Protein AF-A0A349DAP4-F1 (afdb_monomer_lite)

Sequence (67 aa):
RMLKLACIALHQRYGFGRERLFAFIEEMSELSTGRTDDPVYWQHIDKLLIDTLKMEWDTENYEEMGE

Secondary structure (DSSP, 8-state):
-HHHHHHHHHHHHH---HHHHHHHHHHHHHHHSS-TT-HHHHHHHHIIIIIIT----PPP-TTGGG-

Structure (mmCIF, N/CA/C/O backbone):
data_AF-A0A349DAP4-F1
#
_entry.id   AF-A0A349DAP4-F1
#
loop_
_atom_site.group_PDB
_atom_site.id
_atom_site.type_symbol
_atom_site.label_atom_id
_atom_site.label_alt_id
_atom_site.label_comp_id
_atom_site.label_asym_id
_atom_site.label_entity_id
_atom_site.label_seq_id
_atom_site.pdbx_PDB_ins_code
_atom_site.Cartn_x
_atom_site.Cartn_y
_atom_site.Cartn_z
_atom_site.occupancy
_atom_site.B_iso_or_equiv
_atom_site.auth_seq_id
_atom_site.auth_comp_id
_atom_site.auth_asym_id
_atom_site.auth_atom_id
_atom_site.pdbx_PDB_model_num
ATOM 1 N N . ARG A 1 1 ? -11.929 6.208 -6.695 1.00 80.25 1 ARG A N 1
ATOM 2 C CA . ARG A 1 1 ? -12.993 5.419 -6.012 1.00 80.25 1 ARG A CA 1
ATOM 3 C C . ARG A 1 1 ? -12.395 4.269 -5.198 1.00 80.25 1 ARG A C 1
ATOM 5 O O . ARG A 1 1 ? -12.728 4.192 -4.025 1.00 80.25 1 ARG A O 1
ATOM 12 N N . MET A 1 2 ? -11.466 3.479 -5.754 1.00 89.31 2 MET A N 1
ATOM 13 C CA . MET A 1 2 ? -10.777 2.398 -5.024 1.00 89.31 2 MET A CA 1
ATOM 14 C C . MET A 1 2 ? -10.086 2.846 -3.731 1.00 89.31 2 MET A C 1
ATOM 16 O O . MET A 1 2 ? -10.298 2.215 -2.705 1.00 89.31 2 MET A O 1
ATOM 20 N N . LEU A 1 3 ? -9.394 3.993 -3.724 1.00 90.62 3 LEU A N 1
ATOM 21 C CA . LEU A 1 3 ? -8.753 4.509 -2.504 1.00 90.62 3 LEU A CA 1
ATOM 22 C C . LEU A 1 3 ? -9.733 4.673 -1.325 1.00 90.62 3 LEU A C 1
ATOM 24 O O . LEU A 1 3 ? -9.420 4.316 -0.196 1.00 90.62 3 LEU A O 1
ATOM 28 N N . LYS A 1 4 ? -10.964 5.139 -1.583 1.00 92.69 4 LYS A N 1
ATOM 29 C CA . LYS A 1 4 ? -11.995 5.264 -0.537 1.00 92.69 4 LYS A CA 1
ATOM 30 C C . LYS A 1 4 ? -12.435 3.896 -0.006 1.00 92.69 4 LYS A C 1
ATOM 32 O O . LYS A 1 4 ? -12.656 3.760 1.192 1.00 92.69 4 LYS A O 1
ATOM 37 N N . LEU A 1 5 ? -12.554 2.898 -0.886 1.00 96.25 5 LEU A N 1
ATOM 38 C CA . LEU A 1 5 ? -12.905 1.527 -0.504 1.00 96.25 5 LEU A CA 1
ATOM 39 C C . LEU A 1 5 ? -11.784 0.874 0.313 1.00 96.25 5 LEU A C 1
ATOM 41 O O . LEU A 1 5 ? -12.077 0.258 1.333 1.00 96.25 5 LEU A O 1
ATOM 45 N N . ALA A 1 6 ? -10.521 1.084 -0.068 1.00 94.31 6 ALA A N 1
ATOM 46 C CA . ALA A 1 6 ? -9.363 0.639 0.703 1.00 94.31 6 ALA A CA 1
ATOM 47 C C . ALA A 1 6 ? -9.369 1.245 2.114 1.00 94.31 6 ALA A C 1
ATOM 49 O O . ALA A 1 6 ? -9.258 0.508 3.089 1.00 94.31 6 ALA A O 1
ATOM 50 N N . CYS A 1 7 ? -9.612 2.555 2.253 1.00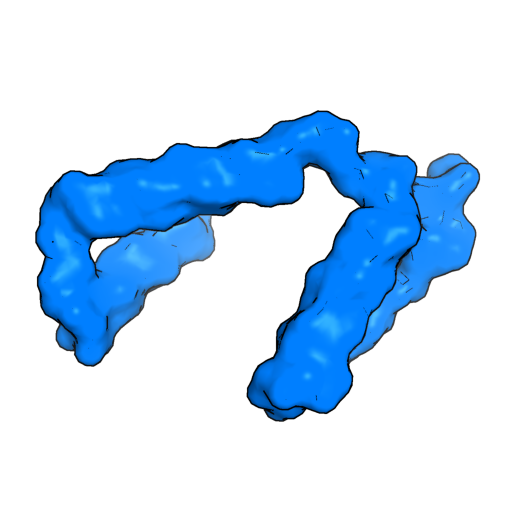 95.38 7 CYS A N 1
ATOM 51 C CA . CYS A 1 7 ? -9.706 3.192 3.570 1.00 95.38 7 CYS A CA 1
ATOM 52 C C . CYS A 1 7 ? -10.837 2.613 4.435 1.00 95.38 7 CYS A C 1
ATOM 54 O O . CYS A 1 7 ? -10.640 2.391 5.629 1.00 95.38 7 CYS A O 1
ATOM 56 N N . ILE A 1 8 ? -12.012 2.342 3.852 1.00 96.31 8 ILE A N 1
ATOM 57 C CA . ILE A 1 8 ? -13.127 1.711 4.577 1.00 96.31 8 ILE A CA 1
ATOM 58 C C . ILE A 1 8 ? -12.755 0.288 5.008 1.00 96.31 8 ILE A C 1
ATOM 60 O O . ILE A 1 8 ? -12.973 -0.069 6.165 1.00 96.31 8 ILE A O 1
ATOM 64 N N . ALA A 1 9 ? -12.156 -0.504 4.116 1.00 96.88 9 ALA A N 1
ATOM 65 C CA . ALA A 1 9 ? -11.717 -1.860 4.426 1.00 96.88 9 ALA A CA 1
ATOM 66 C C . ALA A 1 9 ? -10.654 -1.873 5.537 1.00 96.88 9 ALA A C 1
ATOM 68 O O . ALA A 1 9 ? -10.754 -2.664 6.475 1.00 96.88 9 ALA A O 1
ATOM 69 N N . LEU A 1 10 ? -9.682 -0.955 5.485 1.00 96.31 10 LEU A N 1
ATOM 70 C CA . LEU A 1 10 ? -8.645 -0.804 6.507 1.00 96.31 10 LEU A 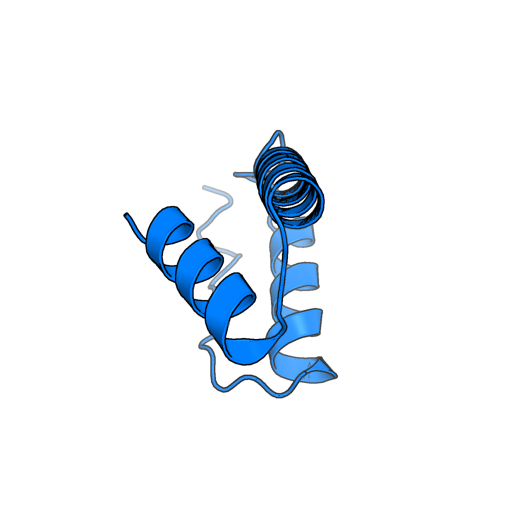CA 1
ATOM 71 C C . LEU A 1 10 ? -9.229 -0.393 7.864 1.00 96.31 10 LEU A C 1
ATOM 73 O O . LEU A 1 10 ? -8.840 -0.929 8.905 1.00 96.31 10 LEU A O 1
ATOM 77 N N . HIS A 1 11 ? -10.200 0.521 7.861 1.00 97.19 11 HIS A N 1
ATOM 78 C CA . HIS A 1 11 ? -10.901 0.926 9.073 1.00 97.19 11 HIS A CA 1
ATOM 79 C C . HIS A 1 11 ? -11.686 -0.237 9.692 1.00 97.19 11 HIS A C 1
ATOM 81 O O . HIS A 1 11 ? -11.520 -0.524 10.874 1.00 97.19 11 HIS A O 1
ATOM 87 N N . GLN A 1 12 ? -12.504 -0.935 8.901 1.00 97.06 12 GLN A N 1
ATOM 88 C CA . GLN A 1 12 ? -13.389 -1.988 9.406 1.00 97.06 12 GLN A CA 1
ATOM 89 C C . GLN A 1 12 ? -12.637 -3.253 9.826 1.00 97.06 12 GLN A C 1
ATOM 91 O O . GLN A 1 12 ? -12.990 -3.868 10.828 1.00 97.06 12 GLN A O 1
ATOM 96 N N . ARG A 1 13 ? -11.607 -3.651 9.072 1.00 96.62 13 ARG A N 1
ATOM 97 C CA . ARG A 1 13 ? -10.909 -4.924 9.291 1.00 96.62 13 ARG A CA 1
ATOM 98 C C . ARG A 1 13 ? -9.754 -4.814 10.285 1.00 96.62 13 ARG A C 1
ATOM 100 O O . ARG A 1 13 ? -9.484 -5.779 10.992 1.00 96.62 13 ARG A O 1
ATOM 107 N N . TYR A 1 14 ? -9.095 -3.656 10.351 1.00 95.00 14 TYR A N 1
ATOM 108 C CA . TYR A 1 14 ? -7.887 -3.457 11.164 1.00 95.00 14 TYR A CA 1
ATOM 109 C C . TYR A 1 14 ? -7.992 -2.285 12.153 1.00 95.00 14 TYR A C 1
ATOM 111 O O . TYR A 1 14 ? -7.035 -1.994 12.869 1.00 95.00 14 TYR A O 1
ATOM 119 N N . GLY A 1 15 ? -9.132 -1.587 12.215 1.00 95.56 15 GLY A N 1
ATOM 120 C CA . GLY A 1 15 ? -9.355 -0.502 13.177 1.00 95.56 15 GLY A CA 1
ATOM 121 C C . GLY A 1 15 ? -8.533 0.756 12.889 1.00 95.56 15 GLY A C 1
ATOM 122 O O . GLY A 1 15 ? -8.167 1.497 13.809 1.00 95.56 15 GLY A O 1
ATOM 123 N N . PHE A 1 16 ? -8.168 1.007 11.630 1.00 97.12 16 PHE A N 1
ATOM 124 C CA . PHE A 1 16 ? -7.383 2.190 11.275 1.00 97.12 16 PHE A CA 1
ATOM 125 C C . PHE A 1 16 ? -8.184 3.469 11.562 1.00 97.12 16 PHE A C 1
ATOM 127 O O . PHE A 1 16 ? -9.266 3.671 11.020 1.00 97.12 16 PHE A O 1
ATOM 134 N N . GLY A 1 17 ? -7.660 4.332 12.437 1.00 95.44 17 GLY A N 1
ATOM 135 C CA . GLY A 1 17 ? -8.212 5.661 12.704 1.00 95.44 17 GLY A CA 1
ATOM 136 C C . GLY A 1 17 ? -7.744 6.696 11.679 1.00 95.44 17 GLY A C 1
ATOM 137 O O . GLY A 1 17 ? -6.922 6.398 10.813 1.00 95.44 17 GLY A O 1
ATOM 138 N N . ARG A 1 18 ? -8.236 7.933 11.811 1.00 96.50 18 ARG A N 1
ATOM 139 C CA . ARG A 1 18 ? -7.980 9.039 10.871 1.00 96.50 18 ARG A CA 1
ATOM 140 C C . ARG A 1 18 ? -6.500 9.206 10.513 1.00 96.50 18 ARG A C 1
ATOM 142 O O . ARG A 1 18 ? -6.176 9.249 9.337 1.00 96.50 18 ARG A O 1
ATOM 149 N N . GLU A 1 19 ? -5.618 9.283 11.505 1.00 97.12 19 GLU A N 1
ATOM 150 C CA . GLU A 1 19 ? -4.185 9.540 11.287 1.00 97.12 19 GLU A CA 1
ATOM 151 C C . GLU A 1 19 ? -3.503 8.408 10.517 1.00 97.12 19 GLU A C 1
ATOM 153 O O . GLU A 1 19 ? -2.795 8.667 9.552 1.00 97.12 19 GLU A O 1
ATOM 158 N N . ARG A 1 20 ? -3.802 7.149 10.865 1.00 96.25 20 ARG A N 1
ATOM 159 C CA . ARG A 1 20 ? -3.274 5.979 10.145 1.00 96.25 20 ARG A CA 1
ATOM 160 C C . ARG A 1 20 ? -3.767 5.916 8.701 1.00 96.25 20 ARG A C 1
ATOM 162 O O . ARG A 1 20 ? -3.020 5.511 7.821 1.00 96.25 20 ARG A O 1
ATOM 169 N N . LEU A 1 21 ? -5.011 6.329 8.450 1.00 96.69 21 LEU A N 1
ATOM 170 C CA . LEU A 1 21 ? -5.545 6.423 7.091 1.00 96.69 21 LEU A CA 1
ATOM 171 C C . LEU A 1 21 ? -4.897 7.563 6.295 1.00 96.69 21 LEU A C 1
ATOM 173 O O . LEU A 1 21 ? -4.652 7.388 5.109 1.00 96.69 21 LEU A O 1
ATOM 177 N N . PHE A 1 22 ? -4.603 8.703 6.926 1.00 96.12 22 PH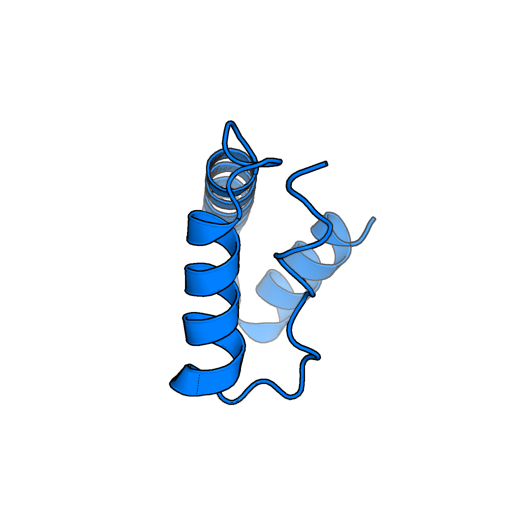E A N 1
ATOM 178 C CA . PHE A 1 22 ? -3.863 9.787 6.273 1.00 96.12 22 PHE A CA 1
ATOM 179 C C . PHE A 1 22 ? -2.443 9.359 5.908 1.00 96.12 22 PHE A C 1
ATOM 181 O O . PHE A 1 22 ? -2.064 9.532 4.757 1.00 96.12 22 PHE A O 1
ATOM 188 N N . ALA A 1 23 ? -1.719 8.728 6.835 1.00 95.88 23 ALA A N 1
ATOM 189 C CA . ALA A 1 23 ? -0.387 8.189 6.565 1.00 95.88 23 ALA A CA 1
ATOM 190 C C . ALA A 1 23 ? -0.408 7.158 5.422 1.00 95.88 23 ALA A C 1
ATOM 192 O O . ALA A 1 23 ? 0.421 7.211 4.526 1.00 95.88 23 ALA A O 1
ATOM 193 N N . PHE A 1 24 ? -1.410 6.270 5.389 1.00 94.44 24 PHE A N 1
ATOM 194 C CA . PHE A 1 24 ? -1.597 5.338 4.271 1.00 94.44 24 PHE A CA 1
ATOM 195 C C . PHE A 1 24 ? -1.806 6.054 2.925 1.00 94.44 24 PHE A C 1
ATOM 197 O O . PHE A 1 24 ? -1.281 5.616 1.906 1.00 94.44 24 PHE A O 1
ATOM 204 N N . ILE A 1 25 ? -2.580 7.143 2.897 1.00 93.75 25 ILE A N 1
ATOM 205 C CA . ILE A 1 25 ? -2.820 7.917 1.669 1.00 93.75 25 ILE A CA 1
ATOM 206 C C . ILE A 1 25 ? -1.551 8.655 1.221 1.00 93.75 25 ILE A C 1
ATOM 208 O O . ILE A 1 25 ? -1.300 8.744 0.020 1.00 93.75 25 ILE A O 1
ATOM 212 N N . GLU A 1 26 ? -0.779 9.187 2.166 1.00 93.25 26 GLU A N 1
ATOM 213 C CA . GLU A 1 26 ? 0.497 9.855 1.899 1.00 93.25 26 GLU A CA 1
ATOM 214 C C . GLU A 1 26 ? 1.508 8.869 1.304 1.00 93.25 26 GLU A C 1
ATOM 216 O O . GLU A 1 26 ? 1.979 9.100 0.196 1.00 93.25 26 GLU A O 1
ATOM 221 N N . GLU A 1 27 ? 1.696 7.705 1.931 1.00 91.31 27 GLU A N 1
ATOM 222 C CA . GLU A 1 27 ? 2.555 6.625 1.421 1.00 91.31 27 GLU A CA 1
ATOM 223 C C . GLU A 1 27 ? 2.125 6.167 0.017 1.00 91.31 27 GLU A C 1
ATOM 225 O O . GLU A 1 27 ? 2.940 6.062 -0.893 1.00 91.31 27 GLU A O 1
ATOM 230 N N . MET A 1 28 ? 0.823 5.947 -0.204 1.00 90.06 28 MET A N 1
ATOM 231 C CA . MET A 1 28 ? 0.299 5.604 -1.534 1.00 90.06 28 MET A CA 1
ATOM 232 C C . MET A 1 28 ? 0.607 6.689 -2.570 1.00 90.06 28 MET A C 1
ATOM 234 O O . MET A 1 28 ? 0.855 6.377 -3.735 1.00 90.06 28 MET A O 1
ATOM 238 N N . SER A 1 29 ? 0.574 7.959 -2.159 1.00 87.56 29 SER A N 1
ATOM 239 C CA . SER A 1 29 ? 0.931 9.074 -3.030 1.00 87.56 29 SER A CA 1
ATOM 240 C C . SER A 1 29 ? 2.422 9.028 -3.349 1.00 87.56 29 SER A C 1
ATOM 242 O O . SER A 1 29 ? 2.772 9.082 -4.523 1.00 87.56 29 SER A O 1
ATOM 244 N N . GLU A 1 30 ? 3.293 8.827 -2.361 1.00 86.62 30 GLU A N 1
ATOM 245 C CA . GLU A 1 30 ? 4.741 8.694 -2.562 1.00 86.62 30 GLU A CA 1
ATOM 246 C C . GLU A 1 30 ? 5.104 7.521 -3.479 1.00 86.62 30 GLU A C 1
ATOM 248 O O . GLU A 1 30 ? 5.837 7.719 -4.445 1.00 86.62 30 GLU A O 1
ATOM 253 N N . LEU A 1 31 ? 4.520 6.338 -3.259 1.00 83.88 31 LEU A N 1
ATOM 254 C CA . LEU A 1 31 ? 4.712 5.164 -4.121 1.00 83.88 31 LEU A CA 1
ATOM 255 C C . LEU A 1 31 ? 4.276 5.431 -5.569 1.00 83.88 31 LEU A C 1
ATOM 257 O O . LEU A 1 31 ? 4.885 4.922 -6.506 1.00 83.88 31 LEU A O 1
ATOM 261 N N . SER A 1 32 ? 3.242 6.255 -5.765 1.00 78.44 32 SER A N 1
ATOM 262 C CA . SER A 1 32 ? 2.772 6.638 -7.102 1.00 78.44 32 SER A CA 1
ATOM 263 C C . SER A 1 32 ? 3.578 7.770 -7.752 1.00 78.44 32 SER A C 1
ATOM 265 O O . SER A 1 32 ? 3.486 7.969 -8.964 1.00 78.44 32 SER A O 1
ATOM 267 N N . THR A 1 33 ? 4.354 8.537 -6.980 1.00 70.56 33 THR A N 1
ATOM 268 C CA . THR A 1 33 ? 4.997 9.758 -7.476 1.00 70.56 33 THR A CA 1
ATOM 269 C C . THR A 1 33 ? 6.400 9.454 -8.005 1.00 70.56 33 THR A C 1
ATOM 271 O O . THR A 1 33 ? 7.298 9.080 -7.259 1.00 70.56 33 THR A O 1
ATOM 274 N N . GLY A 1 34 ? 6.616 9.680 -9.305 1.00 59.97 34 GLY A N 1
ATOM 275 C CA . GLY A 1 34 ? 7.957 9.750 -9.904 1.00 59.97 34 GLY A CA 1
ATOM 276 C C . GLY A 1 34 ? 8.514 8.458 -10.509 1.00 59.97 34 GLY A C 1
ATOM 277 O O . GLY A 1 34 ? 9.689 8.444 -10.866 1.00 59.97 34 GLY A O 1
ATOM 278 N N . ARG A 1 35 ? 7.711 7.392 -10.632 1.00 61.81 35 ARG A N 1
ATOM 279 C CA . ARG A 1 35 ? 8.147 6.088 -11.180 1.00 61.81 35 ARG A CA 1
ATOM 280 C C . ARG A 1 35 ? 7.115 5.403 -12.077 1.00 61.81 35 ARG A C 1
ATOM 282 O O . ARG A 1 35 ? 7.178 4.195 -12.273 1.00 61.81 35 ARG A O 1
ATOM 289 N N . THR A 1 36 ? 6.164 6.163 -12.621 1.00 61.47 36 THR A N 1
ATOM 290 C CA . THR A 1 36 ? 5.153 5.635 -13.554 1.00 61.47 36 THR A CA 1
ATOM 291 C C . THR A 1 36 ? 5.787 4.876 -14.718 1.00 61.47 36 THR A C 1
ATOM 293 O O . THR A 1 36 ? 5.260 3.835 -15.090 1.00 61.47 36 THR A O 1
ATOM 296 N N . ASP A 1 37 ? 6.959 5.325 -15.173 1.00 64.75 37 ASP A N 1
ATOM 297 C CA . ASP A 1 37 ? 7.670 4.773 -16.329 1.00 64.75 37 ASP A CA 1
ATOM 298 C C . ASP A 1 37 ? 8.993 4.085 -15.930 1.00 64.75 37 ASP A C 1
ATOM 300 O O . ASP A 1 37 ? 9.944 4.088 -16.704 1.00 64.75 37 ASP A O 1
ATOM 304 N N . ASP A 1 38 ? 9.110 3.558 -14.700 1.00 80.00 38 ASP A N 1
ATOM 305 C CA . ASP A 1 38 ? 10.271 2.758 -14.270 1.00 80.00 38 ASP A CA 1
ATOM 306 C C . ASP A 1 38 ? 9.900 1.261 -14.237 1.00 80.00 38 ASP A C 1
ATOM 308 O O . ASP A 1 38 ? 9.346 0.781 -13.240 1.00 80.00 38 ASP A O 1
ATOM 312 N N . PRO A 1 39 ? 10.217 0.490 -15.297 1.00 77.44 39 PRO A N 1
ATOM 313 C CA . PRO A 1 39 ? 9.897 -0.934 -15.366 1.00 77.44 39 PRO A CA 1
ATOM 314 C C . PRO A 1 39 ? 10.557 -1.750 -14.247 1.00 77.44 39 PRO A C 1
ATOM 316 O O . PRO A 1 39 ? 9.988 -2.729 -13.768 1.00 77.44 39 PRO A O 1
ATOM 319 N N . VAL A 1 40 ? 11.747 -1.346 -13.785 1.00 82.06 40 VAL A N 1
ATOM 320 C CA . VAL A 1 40 ? 12.475 -2.048 -12.716 1.00 82.06 40 VAL A CA 1
ATOM 321 C C . VAL A 1 40 ? 11.780 -1.845 -11.372 1.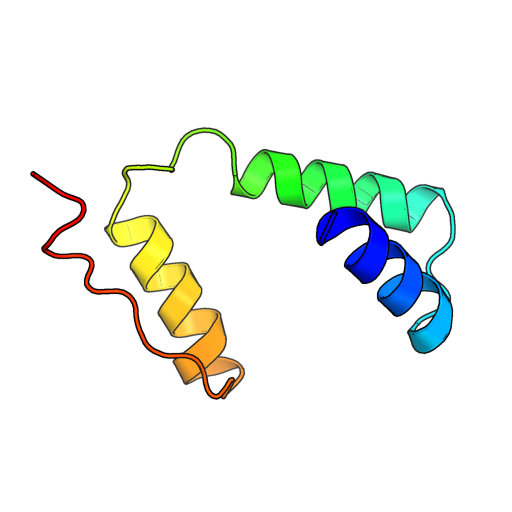00 82.06 40 VAL A C 1
ATOM 323 O O . VAL A 1 40 ? 11.781 -2.741 -10.523 1.00 82.06 40 VAL A O 1
ATOM 326 N N . TYR A 1 41 ? 11.176 -0.677 -11.155 1.00 82.50 41 TYR A N 1
ATOM 327 C CA . TYR A 1 41 ? 10.384 -0.417 -9.958 1.00 82.50 41 TYR A CA 1
ATOM 328 C C . TYR A 1 41 ? 9.151 -1.320 -9.891 1.00 82.50 41 TYR A C 1
ATOM 330 O O . TYR A 1 41 ? 8.932 -1.976 -8.869 1.00 82.50 41 TYR A O 1
ATOM 338 N N . TRP A 1 42 ? 8.392 -1.413 -10.982 1.00 82.94 42 TRP A N 1
ATOM 339 C CA . TRP A 1 42 ? 7.194 -2.246 -11.012 1.00 82.94 42 TRP A CA 1
ATOM 340 C C . TRP A 1 42 ? 7.516 -3.741 -10.923 1.00 82.94 42 TRP A C 1
ATOM 342 O O . TRP A 1 42 ? 6.889 -4.434 -10.127 1.00 82.94 42 TRP A O 1
ATOM 352 N N . GLN A 1 43 ? 8.590 -4.214 -11.568 1.00 85.50 43 GLN A N 1
ATOM 353 C CA . GLN A 1 43 ? 9.090 -5.585 -11.377 1.00 85.50 43 GLN A CA 1
ATOM 354 C C . GLN A 1 43 ? 9.351 -5.927 -9.903 1.00 85.50 43 GLN A C 1
ATOM 356 O O . GLN A 1 43 ? 9.078 -7.044 -9.457 1.00 85.50 43 GLN A O 1
ATOM 361 N N . HIS A 1 44 ? 9.885 -4.984 -9.121 1.00 87.00 44 HIS A N 1
ATOM 362 C CA . HIS A 1 44 ? 10.080 -5.199 -7.687 1.00 87.00 44 HIS A CA 1
ATOM 363 C C . HIS A 1 44 ? 8.758 -5.256 -6.917 1.00 87.00 44 HIS A C 1
ATOM 365 O O . HIS A 1 44 ? 8.649 -6.047 -5.975 1.00 87.00 44 HIS A O 1
ATOM 371 N N . ILE A 1 45 ? 7.774 -4.442 -7.303 1.00 86.56 45 ILE A N 1
ATOM 372 C CA . ILE A 1 45 ? 6.428 -4.470 -6.726 1.00 86.56 45 ILE A CA 1
ATOM 373 C C . ILE A 1 45 ? 5.763 -5.823 -7.003 1.00 86.56 45 ILE A C 1
ATOM 375 O O . ILE A 1 45 ? 5.344 -6.484 -6.051 1.00 86.56 45 ILE A O 1
ATOM 379 N N . ASP A 1 46 ? 5.765 -6.299 -8.247 1.00 86.25 46 ASP A N 1
ATOM 380 C CA . ASP A 1 46 ? 5.182 -7.596 -8.605 1.00 86.25 46 ASP A CA 1
ATOM 381 C C . ASP A 1 46 ? 5.890 -8.755 -7.914 1.00 86.25 46 ASP A C 1
ATOM 383 O O . ASP A 1 46 ? 5.244 -9.626 -7.334 1.00 86.25 46 ASP A O 1
ATOM 387 N N . LYS A 1 47 ? 7.223 -8.737 -7.852 1.00 88.31 47 LYS A N 1
ATOM 388 C CA . LYS A 1 47 ? 7.981 -9.736 -7.091 1.00 88.31 47 LYS A CA 1
ATOM 389 C C . LYS A 1 47 ? 7.596 -9.751 -5.606 1.00 88.31 47 LYS A C 1
ATOM 391 O O . LYS A 1 47 ? 7.512 -10.810 -4.980 1.00 88.31 47 LYS A O 1
ATOM 396 N N . LEU A 1 48 ? 7.366 -8.591 -4.995 1.00 89.12 48 LEU A N 1
ATOM 397 C CA . LEU A 1 48 ? 6.913 -8.544 -3.607 1.00 89.12 48 LEU A CA 1
ATOM 398 C C . LEU A 1 48 ? 5.500 -9.131 -3.475 1.00 89.12 48 LEU A C 1
ATOM 400 O O . LEU A 1 48 ? 5.261 -9.989 -2.627 1.00 89.12 48 LEU A O 1
ATOM 404 N N . LEU A 1 49 ? 4.565 -8.695 -4.309 1.00 88.75 49 LEU A N 1
ATOM 405 C CA . LEU A 1 49 ? 3.152 -9.055 -4.195 1.00 88.75 49 LEU A CA 1
ATOM 406 C C . LEU A 1 49 ? 2.886 -10.515 -4.591 1.00 88.75 49 LEU A C 1
ATOM 408 O O . LEU A 1 49 ? 2.235 -11.257 -3.855 1.00 88.75 49 LEU A O 1
ATOM 412 N N . ILE A 1 50 ? 3.437 -10.950 -5.718 1.00 89.50 50 ILE A N 1
ATOM 413 C CA . ILE A 1 50 ? 3.197 -12.264 -6.314 1.00 89.50 50 ILE A CA 1
ATOM 414 C C . ILE A 1 50 ? 4.164 -13.287 -5.721 1.00 89.50 50 ILE A C 1
ATOM 416 O O . ILE A 1 50 ? 3.732 -14.282 -5.138 1.00 89.50 50 ILE A O 1
ATOM 420 N N . ASP A 1 51 ? 5.479 -13.049 -5.773 1.00 87.06 51 ASP A N 1
ATOM 421 C CA . ASP A 1 51 ? 6.429 -14.075 -5.323 1.00 87.06 51 ASP A CA 1
ATOM 422 C C . ASP A 1 51 ? 6.518 -14.170 -3.803 1.00 87.06 51 ASP A C 1
ATOM 424 O O . ASP A 1 51 ? 6.641 -15.279 -3.272 1.00 87.06 51 ASP A O 1
ATOM 428 N N . THR A 1 52 ? 6.471 -13.042 -3.092 1.00 88.81 52 THR A N 1
ATOM 429 C CA . THR A 1 52 ? 6.672 -13.037 -1.633 1.00 88.81 52 THR A CA 1
ATOM 430 C C . THR A 1 52 ? 5.357 -13.186 -0.880 1.00 88.81 52 THR A C 1
ATOM 432 O O . THR A 1 52 ? 5.242 -14.056 -0.018 1.00 88.81 52 THR A O 1
A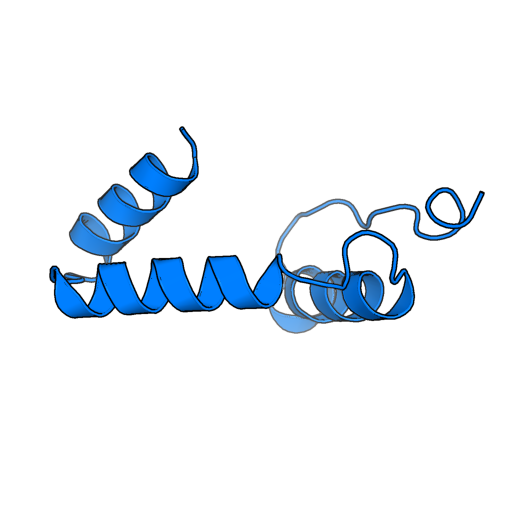TOM 435 N N . LEU A 1 53 ? 4.356 -12.367 -1.210 1.00 91.38 53 LEU A N 1
ATOM 436 C CA . LEU A 1 53 ? 3.055 -12.390 -0.538 1.00 91.38 53 LEU A CA 1
ATOM 437 C C . LEU A 1 53 ? 2.080 -13.412 -1.142 1.00 91.38 53 LEU A C 1
ATOM 439 O O . LEU A 1 53 ? 1.016 -13.630 -0.563 1.00 91.38 53 LEU A O 1
ATOM 443 N N . LYS A 1 54 ? 2.462 -14.078 -2.244 1.00 88.75 54 LYS A N 1
ATOM 444 C CA . LYS A 1 54 ? 1.676 -15.131 -2.911 1.00 88.75 54 LYS A CA 1
ATOM 445 C C . LYS A 1 54 ? 0.279 -14.664 -3.313 1.00 88.75 54 LYS A C 1
ATOM 447 O O . LYS A 1 54 ? -0.682 -15.424 -3.222 1.00 88.75 54 LYS A O 1
ATOM 452 N N . MET A 1 55 ? 0.167 -13.408 -3.737 1.00 88.19 55 MET A N 1
ATOM 453 C CA . MET A 1 55 ? -1.073 -12.881 -4.293 1.00 88.19 55 MET A CA 1
ATOM 454 C C . MET A 1 55 ? -1.284 -13.441 -5.703 1.00 88.19 55 MET A C 1
ATOM 456 O O . MET A 1 55 ? -0.356 -13.462 -6.506 1.00 88.19 55 MET A O 1
ATOM 460 N N . GLU A 1 56 ? -2.501 -13.899 -6.000 1.00 82.31 56 GLU A N 1
ATOM 461 C CA . GLU A 1 56 ? -2.889 -14.419 -7.320 1.00 82.31 56 GLU A CA 1
ATOM 462 C C . GLU A 1 56 ? -3.164 -13.260 -8.293 1.00 82.31 56 GLU A C 1
ATOM 464 O O . GLU A 1 56 ? -4.300 -13.028 -8.708 1.00 82.31 56 GLU A O 1
ATOM 469 N N . TRP A 1 57 ? -2.130 -12.472 -8.578 1.00 82.00 57 TRP A N 1
ATOM 470 C CA . TRP A 1 57 ? -2.153 -11.381 -9.550 1.00 82.00 57 TRP A CA 1
ATOM 471 C C . TRP A 1 57 ? -1.344 -11.760 -10.787 1.00 82.00 57 TRP A C 1
ATOM 473 O O . TRP A 1 57 ? -0.368 -12.505 -10.689 1.00 82.00 57 TRP A O 1
ATOM 483 N N . ASP A 1 58 ? -1.775 -11.263 -11.944 1.00 73.00 58 ASP A N 1
ATOM 484 C CA . ASP A 1 58 ? -1.034 -11.425 -13.189 1.00 73.00 58 ASP A CA 1
ATOM 485 C C . ASP A 1 58 ? 0.155 -10.462 -13.178 1.00 73.00 58 ASP A C 1
ATOM 487 O O . ASP A 1 58 ? -0.014 -9.283 -12.868 1.00 73.00 58 ASP A O 1
ATOM 491 N N . THR A 1 59 ? 1.347 -10.963 -13.508 1.00 69.94 59 THR A N 1
ATOM 492 C CA . THR A 1 59 ? 2.527 -10.109 -13.670 1.00 69.94 59 THR A CA 1
ATOM 493 C C . THR A 1 59 ? 2.332 -9.169 -14.852 1.00 69.94 59 THR A C 1
ATOM 495 O O . THR A 1 59 ? 1.970 -9.633 -15.939 1.00 69.94 59 THR A O 1
ATOM 498 N N . GLU A 1 60 ? 2.616 -7.881 -14.681 1.00 67.62 60 GLU A N 1
ATOM 499 C CA . GLU A 1 60 ? 2.557 -6.930 -15.793 1.00 67.62 60 GLU A CA 1
ATOM 500 C C . GLU A 1 60 ? 3.686 -7.187 -16.811 1.00 67.62 60 GLU A C 1
ATOM 502 O O . GLU A 1 60 ? 4.796 -7.606 -16.467 1.00 67.62 60 GLU A O 1
ATOM 507 N N . ASN A 1 61 ? 3.408 -6.949 -18.100 1.00 66.50 61 ASN A N 1
ATOM 508 C CA . ASN A 1 61 ? 4.420 -7.068 -19.148 1.00 66.50 61 ASN A CA 1
ATOM 509 C C . ASN A 1 61 ? 5.263 -5.788 -19.225 1.00 66.50 61 ASN A C 1
ATOM 511 O O . ASN A 1 61 ? 4.974 -4.858 -19.974 1.00 66.50 61 ASN A O 1
ATOM 515 N N . TYR A 1 62 ? 6.331 -5.761 -18.437 1.00 64.44 62 TYR A N 1
ATOM 516 C CA . TYR A 1 62 ? 7.229 -4.614 -18.312 1.00 64.44 62 TYR A CA 1
ATOM 517 C C . TYR A 1 62 ? 8.064 -4.297 -19.558 1.00 64.44 62 TYR A C 1
AT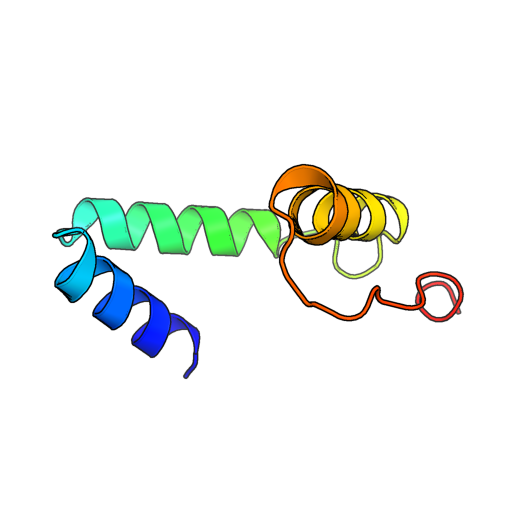OM 519 O O . TYR A 1 62 ? 8.675 -3.231 -19.609 1.00 64.44 62 TYR A O 1
ATOM 527 N N . GLU A 1 63 ? 8.097 -5.187 -20.555 1.00 57.75 63 GLU A N 1
ATOM 528 C CA . GLU A 1 63 ? 8.759 -4.928 -21.841 1.00 57.75 63 GLU A CA 1
ATOM 529 C C . GLU A 1 63 ? 7.950 -3.956 -22.720 1.00 57.75 63 GLU A C 1
ATOM 531 O O . GLU A 1 63 ? 8.540 -3.230 -23.513 1.00 57.75 63 GLU A O 1
ATOM 536 N N . GLU A 1 64 ? 6.626 -3.870 -22.535 1.00 56.91 64 GLU A N 1
ATOM 537 C CA . GLU A 1 64 ? 5.743 -2.955 -23.283 1.00 56.91 64 GLU A CA 1
ATOM 538 C C . GLU A 1 64 ? 5.638 -1.552 -22.654 1.00 56.91 64 GLU A C 1
ATOM 540 O O . GLU A 1 64 ? 5.163 -0.624 -23.301 1.00 56.91 64 GLU A O 1
ATOM 545 N N . MET A 1 65 ? 6.088 -1.362 -21.407 1.00 54.97 65 MET A N 1
ATOM 546 C CA . MET A 1 65 ? 6.049 -0.055 -20.720 1.00 54.97 65 MET A CA 1
ATOM 547 C C . MET A 1 65 ? 7.226 0.868 -21.085 1.00 54.97 65 MET A C 1
ATOM 549 O O . MET A 1 65 ? 7.284 2.000 -20.611 1.00 54.97 65 MET A O 1
ATOM 553 N N . GLY A 1 66 ? 8.185 0.379 -21.878 1.00 50.06 66 GLY A N 1
ATOM 554 C CA . GLY A 1 66 ? 9.397 1.100 -22.275 1.00 50.06 66 GLY A CA 1
ATOM 555 C C . GLY A 1 66 ? 9.395 1.681 -23.696 1.00 50.06 66 GLY A C 1
ATOM 556 O O . GLY A 1 66 ? 10.445 2.179 -24.108 1.00 50.06 66 GLY A O 1
ATOM 557 N N . GLU A 1 67 ? 8.281 1.609 -24.438 1.00 40.66 67 GLU A N 1
ATOM 558 C CA . GLU A 1 67 ? 8.123 2.204 -25.785 1.00 40.66 67 GLU A CA 1
ATOM 559 C C . GLU A 1 67 ? 7.281 3.490 -25.795 1.00 40.66 67 GLU A C 1
ATOM 561 O O . GLU A 1 67 ? 6.209 3.528 -25.149 1.00 40.66 67 GLU A O 1
#

Radius of gyration: 14.39 Å; chains: 1; bounding box: 26×25×39 Å

pLDDT: mean 83.81, std 13.63, range [40.66, 97.19]

Foldseek 3Di:
DVLVVVLVCCCVVPVDDDVNSVVVVVVVVVLVPDCQLPLVSLVVVCCCVCVPVVDPDDRDPSVVSND